Protein AF-A0A418KKK9-F1 (afdb_monomer_lite)

Sequence (105 aa):
MDEGRRRLLALVAGAPMLGAALAACGTDPRPKAAPGPRASLDADVKLRWRAVRGEQTLLALHAATVAAHPGLAARLQPLTAHHEEHLAALRADGPLPYGGGDGAA

Secondary structure (DSSP, 8-state):
--HHHHHHHTTSS--------------------PPP------HHHHHHHHHHHHHHHHHHHHHHHHHH-GGGHHHHHHHHHHHHHHHHHHHHT---TT--S----

pLDDT: mean 77.25, std 20.98, range [35.41, 98.75]

Foldseek 3Di:
DPPVVVVVVVVVPDDDDDDDDPPPPPPPPPPPPPPDPPPDPDPVLVVLLVLLVVLVVVLVVLVVCCVVPVVCCVVCVVVSVVSVVVNVVSPVVDDRPPDPPPDDD

Radius of gyration: 27.25 Å; chains: 1; bounding box: 56×55×64 Å

Organism: NCBI:txid2293569

Structure (mmCIF, N/CA/C/O backbone):
data_AF-A0A418KKK9-F1
#
_entry.id   AF-A0A418KKK9-F1
#
loop_
_atom_site.group_PDB
_atom_site.id
_atom_site.type_symbol
_atom_site.label_atom_id
_atom_site.label_alt_id
_atom_site.label_comp_id
_atom_site.label_asym_id
_atom_site.label_entity_id
_atom_site.label_seq_id
_atom_site.pdbx_PDB_ins_code
_atom_site.Cartn_x
_atom_site.Cartn_y
_atom_site.Cartn_z
_atom_site.occupancy
_atom_site.B_iso_or_equiv
_atom_site.auth_seq_id
_atom_site.auth_comp_id
_atom_site.auth_asym_id
_atom_site.auth_atom_id
_atom_site.pdbx_PDB_model_num
ATOM 1 N N . MET A 1 1 ? 14.581 33.588 47.491 1.00 53.69 1 MET A N 1
ATOM 2 C CA . MET A 1 1 ? 14.558 32.430 46.574 1.00 53.69 1 MET A CA 1
ATOM 3 C C . MET A 1 1 ? 15.666 32.622 45.544 1.00 53.69 1 MET A C 1
ATOM 5 O O . MET A 1 1 ? 15.375 32.748 44.370 1.00 53.69 1 MET A O 1
ATOM 9 N N . ASP A 1 2 ? 16.935 32.651 45.976 1.00 56.09 2 ASP A N 1
ATOM 10 C CA . ASP A 1 2 ? 18.067 32.968 45.074 1.00 56.09 2 ASP A CA 1
ATOM 11 C C . ASP A 1 2 ? 19.349 32.170 45.372 1.00 56.09 2 ASP A C 1
ATOM 13 O O . ASP A 1 2 ? 20.189 31.990 44.494 1.00 56.09 2 ASP A O 1
ATOM 17 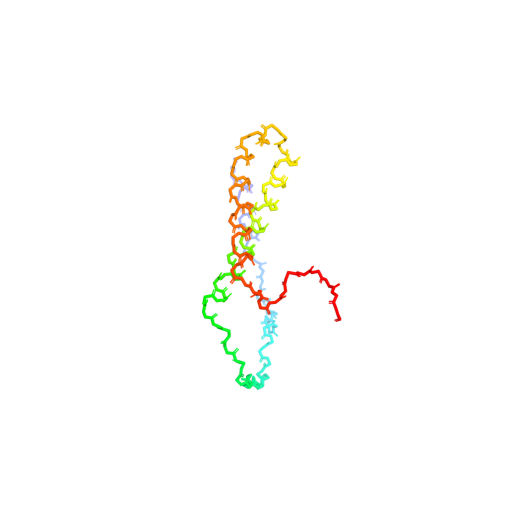N N . GLU A 1 3 ? 19.467 31.581 46.565 1.00 49.06 3 GLU A N 1
ATOM 18 C CA . GLU A 1 3 ? 20.650 30.802 46.953 1.00 49.06 3 GLU A CA 1
ATOM 19 C C . GLU A 1 3 ? 20.662 29.387 46.340 1.00 49.06 3 GLU A C 1
ATOM 21 O O . GLU A 1 3 ? 21.699 28.873 45.915 1.00 49.06 3 GLU A O 1
ATOM 26 N N . GLY A 1 4 ? 19.483 28.764 46.207 1.00 52.66 4 GLY A N 1
ATOM 27 C CA . GLY A 1 4 ? 19.344 27.427 45.612 1.00 52.66 4 GLY A CA 1
ATOM 28 C C . GLY A 1 4 ? 19.642 27.396 44.109 1.00 52.66 4 GLY A C 1
ATOM 29 O O . GLY A 1 4 ? 20.199 26.424 43.602 1.00 52.66 4 GLY A O 1
ATOM 30 N N . ARG A 1 5 ? 19.342 28.490 43.394 1.00 56.03 5 ARG A N 1
ATOM 31 C CA . ARG A 1 5 ? 19.563 28.600 41.943 1.00 56.03 5 ARG A CA 1
ATOM 32 C C . ARG A 1 5 ? 21.043 28.798 41.601 1.00 56.03 5 ARG A C 1
ATOM 34 O O . ARG A 1 5 ? 21.515 28.243 40.614 1.00 56.03 5 ARG A O 1
ATOM 41 N N . ARG A 1 6 ? 21.790 29.525 42.444 1.00 54.97 6 ARG A N 1
ATOM 42 C CA . ARG A 1 6 ? 23.245 29.716 42.296 1.00 54.97 6 ARG A CA 1
ATOM 43 C C . ARG A 1 6 ? 24.042 28.438 42.560 1.00 54.97 6 ARG A C 1
ATOM 45 O O . ARG A 1 6 ? 25.016 28.188 41.857 1.00 54.97 6 ARG A O 1
ATOM 52 N N . ARG A 1 7 ? 23.602 27.587 43.495 1.00 53.22 7 ARG A N 1
ATOM 53 C CA . ARG A 1 7 ? 24.251 26.288 43.758 1.00 53.22 7 ARG A CA 1
ATOM 54 C C . ARG A 1 7 ? 24.066 25.265 42.636 1.00 53.22 7 ARG A C 1
ATOM 56 O O . ARG A 1 7 ? 24.966 24.465 42.411 1.00 53.22 7 ARG A O 1
ATOM 63 N N . LEU A 1 8 ? 22.961 25.325 41.891 1.00 54.44 8 LEU A N 1
ATOM 64 C CA . LEU A 1 8 ? 22.736 24.441 40.739 1.00 54.44 8 LEU A CA 1
ATOM 65 C C . LEU A 1 8 ? 23.570 24.826 39.505 1.00 54.44 8 LEU A C 1
ATOM 67 O O . LEU A 1 8 ? 23.905 23.957 38.707 1.00 54.44 8 LEU A O 1
ATOM 71 N N . LEU A 1 9 ? 23.967 26.096 39.368 1.00 57.03 9 LEU A N 1
ATOM 72 C CA . LEU A 1 9 ? 24.802 26.561 38.249 1.00 57.03 9 LEU A CA 1
ATOM 73 C C . LEU A 1 9 ? 26.310 26.355 38.478 1.00 57.03 9 LEU A C 1
ATOM 75 O O . LEU A 1 9 ? 27.078 26.377 37.521 1.00 57.03 9 LEU A O 1
ATOM 79 N N . ALA A 1 10 ? 26.738 26.097 39.716 1.00 54.34 10 ALA A N 1
ATOM 80 C CA . ALA A 1 10 ? 28.140 25.827 40.046 1.00 54.34 10 ALA A CA 1
ATOM 81 C C . ALA A 1 10 ? 28.569 24.360 39.812 1.00 54.34 10 ALA A C 1
ATOM 83 O O . ALA A 1 10 ? 29.755 24.060 39.877 1.00 54.34 10 ALA A O 1
ATOM 84 N N . LEU A 1 11 ? 27.634 23.452 39.502 1.00 54.53 11 LEU A N 1
ATOM 85 C CA . LEU A 1 11 ? 27.920 22.034 39.223 1.00 54.53 11 LEU A CA 1
ATOM 86 C C . LEU A 1 11 ? 28.191 21.725 37.737 1.00 54.53 11 LEU A C 1
ATOM 88 O O . LEU A 1 11 ? 28.503 20.587 37.403 1.00 54.53 11 LEU A O 1
ATOM 92 N N . VAL A 1 12 ? 28.113 22.718 36.843 1.00 56.72 12 VAL A N 1
ATOM 93 C CA . VAL A 1 12 ? 28.403 22.549 35.400 1.00 56.72 12 VAL A CA 1
ATOM 94 C C . VAL A 1 12 ? 29.859 22.904 35.046 1.00 56.72 12 VAL A C 1
ATOM 96 O O . VAL A 1 12 ? 30.329 22.607 33.951 1.00 56.72 12 VAL A O 1
ATOM 99 N N . ALA A 1 13 ? 30.625 23.472 35.980 1.00 56.56 13 ALA A N 1
ATOM 100 C CA . ALA A 1 13 ? 32.010 23.892 35.762 1.00 56.56 13 ALA A CA 1
ATOM 101 C C . ALA A 1 13 ? 33.009 22.956 36.465 1.00 56.56 13 ALA A C 1
ATOM 103 O O . ALA A 1 13 ? 33.690 23.359 37.403 1.00 56.56 13 ALA A O 1
ATOM 104 N N . GLY A 1 14 ? 33.088 21.690 36.046 1.00 55.91 14 GLY A N 1
ATOM 105 C CA . GLY A 1 14 ? 34.054 20.771 36.654 1.00 55.91 14 GLY A CA 1
ATOM 106 C C . GLY A 1 14 ? 33.952 19.311 36.234 1.00 55.91 14 GLY A C 1
ATOM 107 O O . GLY A 1 14 ? 33.810 18.449 37.092 1.00 55.91 14 GLY A O 1
ATOM 108 N N . ALA A 1 15 ? 34.061 19.014 34.939 1.00 49.22 15 ALA A N 1
ATOM 109 C CA . ALA A 1 15 ? 34.440 17.676 34.488 1.00 49.22 15 ALA A CA 1
ATOM 110 C C . ALA A 1 15 ? 35.532 17.810 33.408 1.00 49.22 15 ALA A C 1
ATOM 112 O O . ALA A 1 15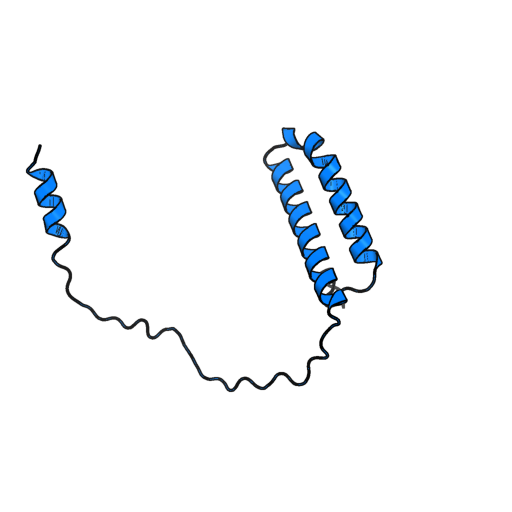 ? 35.264 18.360 32.338 1.00 49.22 15 ALA A O 1
ATOM 113 N N . PRO A 1 16 ? 36.778 17.399 33.702 1.00 49.53 16 PRO A N 1
ATOM 114 C CA . PRO A 1 16 ? 37.907 17.537 32.796 1.00 49.53 16 PRO A CA 1
ATOM 115 C C . PRO A 1 16 ? 37.803 16.576 31.607 1.00 49.53 16 PRO A C 1
ATOM 117 O O . PRO A 1 16 ? 37.275 15.471 31.703 1.00 49.53 16 PRO A O 1
ATOM 120 N N . MET A 1 17 ? 38.372 17.026 30.491 1.00 55.78 17 MET A N 1
ATOM 121 C CA . MET A 1 17 ? 38.769 16.256 29.313 1.00 55.78 17 MET A CA 1
ATOM 122 C C . MET A 1 17 ? 39.307 14.848 29.645 1.00 55.78 17 MET A C 1
ATOM 124 O O . MET A 1 17 ? 40.473 14.691 29.994 1.00 55.78 17 MET A O 1
ATOM 128 N N . LEU A 1 18 ? 38.480 13.825 29.432 1.00 52.97 18 LEU A N 1
ATOM 129 C CA . LEU A 1 18 ? 38.887 12.503 28.945 1.00 52.97 18 LEU A CA 1
ATOM 130 C C . LEU A 1 18 ? 37.965 12.221 27.743 1.00 52.97 18 LEU A C 1
ATOM 132 O O . LEU A 1 18 ? 36.767 12.043 27.907 1.00 52.97 18 LEU A O 1
ATOM 136 N N . GLY A 1 19 ? 38.408 12.288 26.490 1.00 56.22 19 GLY A N 1
ATOM 137 C CA . GLY A 1 19 ? 39.609 11.616 26.009 1.00 56.22 19 GLY A CA 1
ATOM 138 C C . GLY A 1 19 ? 39.357 10.121 25.786 1.00 56.22 19 GLY A C 1
ATOM 139 O O . GLY A 1 19 ? 40.225 9.317 26.090 1.00 56.22 19 GLY A O 1
ATOM 140 N N . ALA A 1 20 ? 38.180 9.739 25.280 1.00 55.78 20 ALA A N 1
ATOM 141 C CA . ALA A 1 20 ? 37.956 8.430 24.673 1.00 55.78 20 ALA A CA 1
ATOM 142 C C . ALA A 1 20 ? 37.525 8.655 23.223 1.00 55.78 20 ALA A C 1
ATOM 144 O O . ALA A 1 20 ? 36.413 9.093 22.931 1.00 55.78 20 ALA A O 1
ATOM 145 N N . ALA A 1 21 ? 38.480 8.439 22.326 1.00 58.44 21 ALA A N 1
ATOM 146 C CA . ALA A 1 21 ? 38.318 8.546 20.894 1.00 58.44 21 ALA A CA 1
ATOM 147 C C . ALA A 1 21 ? 37.103 7.735 20.418 1.00 58.44 21 ALA A C 1
ATOM 149 O O . ALA A 1 21 ? 37.066 6.514 20.560 1.00 58.44 21 ALA A O 1
ATOM 150 N N . LEU A 1 22 ? 36.154 8.404 19.762 1.00 52.97 22 LEU A N 1
ATOM 151 C CA . LEU A 1 22 ? 35.200 7.773 18.849 1.00 52.97 22 LEU A CA 1
ATOM 152 C C . LEU A 1 22 ? 35.954 7.304 17.587 1.00 52.97 22 LEU A C 1
ATOM 154 O O . LEU A 1 22 ? 35.663 7.720 16.472 1.00 52.97 22 LEU A O 1
ATOM 158 N N . ALA A 1 23 ? 36.952 6.436 17.755 1.00 57.62 23 ALA A N 1
ATOM 159 C CA . ALA A 1 23 ? 37.636 5.724 16.679 1.00 57.62 23 ALA A CA 1
ATOM 160 C C . ALA A 1 23 ? 36.889 4.419 16.350 1.00 57.62 23 ALA A C 1
ATOM 162 O O . ALA A 1 23 ? 37.483 3.356 16.203 1.00 57.62 23 ALA A O 1
ATOM 163 N N . ALA A 1 24 ? 35.562 4.508 16.262 1.00 56.59 24 ALA A N 1
ATOM 164 C CA . ALA A 1 24 ? 34.682 3.408 15.882 1.00 56.59 24 ALA A CA 1
ATOM 165 C C . ALA A 1 24 ? 33.702 3.835 14.776 1.00 56.59 24 ALA A C 1
ATOM 167 O O . ALA A 1 24 ? 32.563 3.392 14.733 1.00 56.59 24 ALA A O 1
ATOM 168 N N . CYS A 1 25 ? 34.154 4.678 13.846 1.00 52.31 25 CYS A N 1
ATOM 169 C CA . CYS A 1 25 ? 33.673 4.607 12.468 1.00 52.31 25 CYS A CA 1
ATOM 170 C C . CYS A 1 25 ? 34.739 3.840 11.694 1.00 52.31 25 CYS A C 1
ATOM 172 O O . CYS A 1 25 ? 35.651 4.430 11.116 1.00 52.31 25 CYS A O 1
ATOM 174 N N . GLY A 1 26 ? 34.667 2.509 11.770 1.00 54.91 26 GLY A N 1
ATOM 175 C CA . GLY A 1 26 ? 35.492 1.614 10.971 1.00 54.91 26 GLY A CA 1
ATOM 176 C C . GLY A 1 26 ? 35.301 1.938 9.496 1.00 54.91 26 GLY A C 1
ATOM 177 O O . GLY A 1 26 ? 34.359 1.472 8.864 1.00 54.91 26 GLY A O 1
ATOM 178 N N . THR A 1 27 ? 36.194 2.759 8.956 1.00 55.59 27 THR A N 1
ATOM 179 C CA . THR A 1 27 ? 36.381 2.886 7.517 1.00 55.59 27 THR A CA 1
ATOM 180 C C . THR A 1 27 ? 37.522 1.950 7.184 1.00 55.59 27 THR A C 1
ATOM 182 O O . THR A 1 27 ? 38.656 2.371 6.992 1.00 55.59 27 THR A O 1
ATOM 185 N N . ASP A 1 28 ? 37.224 0.655 7.218 1.00 58.09 28 ASP A N 1
ATOM 186 C CA . ASP A 1 28 ? 38.044 -0.327 6.529 1.00 58.09 28 ASP A CA 1
ATOM 187 C C . ASP A 1 28 ? 37.893 -0.012 5.031 1.00 58.09 28 ASP A C 1
ATOM 189 O O . ASP A 1 28 ? 36.771 -0.099 4.510 1.00 58.09 28 ASP A O 1
ATOM 193 N N . PRO A 1 29 ? 38.943 0.439 4.316 1.00 55.91 29 PRO A N 1
ATOM 194 C CA . PRO A 1 29 ? 38.871 0.639 2.882 1.00 55.91 29 PRO A CA 1
ATOM 195 C C . PRO A 1 29 ? 38.953 -0.737 2.225 1.00 55.91 29 PRO A C 1
ATO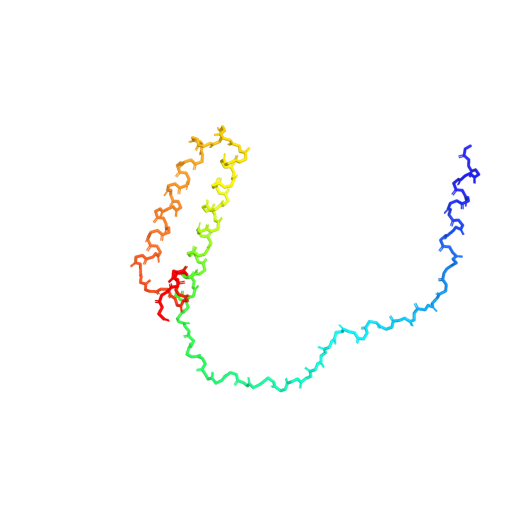M 197 O O . PRO A 1 29 ? 39.912 -1.065 1.527 1.00 55.91 29 PRO A O 1
ATOM 200 N N . ARG A 1 30 ? 37.926 -1.566 2.433 1.00 60.94 30 ARG A N 1
ATOM 201 C CA . ARG A 1 30 ? 37.751 -2.761 1.624 1.00 60.94 30 ARG A CA 1
ATOM 202 C C . ARG A 1 30 ? 37.667 -2.274 0.180 1.00 60.94 30 ARG A C 1
ATOM 204 O O . ARG A 1 30 ? 36.791 -1.450 -0.107 1.00 60.94 30 ARG A O 1
ATOM 211 N N . PRO A 1 31 ? 38.537 -2.738 -0.735 1.00 56.03 31 PRO A N 1
ATOM 212 C CA . PRO A 1 31 ? 38.400 -2.395 -2.135 1.00 56.03 31 PRO A CA 1
ATOM 213 C C . PRO A 1 31 ? 36.997 -2.820 -2.551 1.00 56.03 31 PRO A C 1
ATOM 215 O O . PRO A 1 31 ? 36.642 -4.001 -2.511 1.00 56.03 31 PRO A O 1
ATOM 218 N N . LYS A 1 32 ? 36.162 -1.826 -2.863 1.00 59.22 32 LYS A N 1
ATOM 219 C CA . LYS A 1 32 ? 34.838 -2.048 -3.420 1.00 59.22 32 LYS A CA 1
ATOM 220 C C . LYS A 1 32 ? 35.097 -2.693 -4.767 1.00 59.22 32 LYS A C 1
ATOM 222 O O . LYS A 1 32 ? 35.376 -1.989 -5.734 1.00 59.22 32 LYS A O 1
ATOM 227 N N . ALA A 1 33 ? 35.062 -4.025 -4.809 1.00 61.28 33 ALA A N 1
ATOM 228 C CA . ALA A 1 33 ? 34.960 -4.751 -6.057 1.00 61.28 33 ALA A CA 1
ATOM 229 C C . ALA A 1 33 ? 33.845 -4.053 -6.832 1.00 61.28 33 ALA A C 1
ATOM 231 O O . ALA A 1 33 ? 32.711 -3.970 -6.339 1.00 61.28 33 ALA A O 1
ATOM 232 N N . ALA A 1 34 ? 34.204 -3.428 -7.957 1.00 57.28 34 ALA A N 1
ATOM 233 C CA . ALA A 1 34 ? 33.226 -2.812 -8.829 1.00 57.28 34 ALA A CA 1
ATOM 234 C C . ALA A 1 34 ? 32.197 -3.911 -9.091 1.00 57.28 34 ALA A C 1
ATOM 236 O O . ALA A 1 34 ? 32.596 -4.989 -9.542 1.00 57.28 34 ALA A O 1
ATOM 237 N N . PRO A 1 35 ? 30.918 -3.722 -8.717 1.00 57.72 35 PRO A N 1
ATOM 238 C CA . PRO A 1 35 ? 29.917 -4.698 -9.078 1.00 57.72 35 PRO A CA 1
ATOM 239 C C . PRO A 1 35 ? 30.050 -4.875 -10.586 1.00 57.72 35 PRO A C 1
ATOM 241 O O . PRO A 1 35 ? 29.911 -3.891 -11.316 1.00 57.72 35 PRO A O 1
ATOM 244 N N . GLY A 1 36 ? 30.385 -6.091 -11.037 1.00 56.75 36 GLY A N 1
ATOM 245 C CA . GLY A 1 36 ? 30.306 -6.429 -12.456 1.00 56.75 36 GLY A CA 1
ATOM 246 C C . GLY A 1 36 ? 28.948 -5.960 -12.977 1.00 56.75 36 GLY A C 1
ATOM 247 O O . GLY A 1 36 ? 28.019 -5.877 -12.165 1.00 56.75 36 GLY A O 1
ATOM 248 N N . PRO A 1 37 ? 28.831 -5.568 -14.257 1.00 51.84 37 PRO A N 1
ATOM 249 C CA . PRO A 1 37 ? 27.691 -4.813 -14.758 1.00 51.84 37 PRO A CA 1
ATOM 250 C C . PRO A 1 37 ? 26.389 -5.501 -14.352 1.00 51.84 37 PRO A C 1
ATOM 252 O O . PRO A 1 37 ? 25.968 -6.491 -14.942 1.00 51.84 37 PRO A O 1
ATOM 255 N N . ARG A 1 38 ? 25.765 -4.995 -13.281 1.00 59.56 38 ARG A N 1
ATOM 256 C CA . ARG A 1 38 ? 24.417 -5.395 -12.914 1.00 59.56 38 ARG A CA 1
ATOM 257 C C . ARG A 1 38 ? 23.598 -4.838 -14.051 1.00 59.56 38 ARG A C 1
ATOM 259 O O . ARG A 1 38 ? 23.559 -3.614 -14.182 1.00 59.56 38 ARG A O 1
ATOM 266 N N . ALA A 1 39 ? 23.028 -5.708 -14.883 1.00 61.88 39 ALA A N 1
ATOM 267 C CA . ALA A 1 39 ? 22.077 -5.289 -15.898 1.00 61.88 39 ALA A CA 1
ATOM 268 C C . ALA A 1 39 ? 21.097 -4.344 -15.202 1.00 61.88 39 ALA A C 1
ATOM 270 O O . ALA A 1 39 ? 20.420 -4.725 -14.240 1.00 61.88 39 ALA A O 1
ATOM 271 N N . SER A 1 40 ? 21.166 -3.061 -15.553 1.00 74.25 40 SER A N 1
ATOM 272 C CA . SER A 1 40 ? 20.405 -2.065 -14.828 1.00 74.25 40 SER A CA 1
ATOM 273 C C . SER A 1 40 ? 18.955 -2.327 -15.174 1.00 74.25 40 SER A C 1
ATOM 275 O O . SER A 1 40 ? 18.592 -2.201 -16.340 1.00 74.25 40 SER A O 1
ATOM 277 N N . LEU A 1 41 ? 18.144 -2.702 -14.181 1.00 78.44 41 LEU A N 1
ATOM 278 C CA . LEU A 1 41 ? 16.702 -2.796 -14.388 1.00 78.44 41 LEU A CA 1
ATOM 279 C C . LEU A 1 41 ? 16.210 -1.503 -15.037 1.00 78.44 41 LEU A C 1
ATOM 281 O O . LEU A 1 41 ? 16.686 -0.412 -14.681 1.00 78.44 41 LEU A O 1
ATOM 285 N N . ASP A 1 42 ? 15.274 -1.659 -15.962 1.00 88.25 42 ASP A N 1
ATOM 286 C CA . ASP A 1 42 ? 14.611 -0.544 -16.610 1.00 88.25 42 ASP A CA 1
ATOM 287 C C . ASP A 1 42 ? 14.049 0.445 -15.566 1.00 88.25 42 ASP A C 1
ATOM 289 O O . ASP A 1 42 ? 13.681 0.064 -14.444 1.00 88.25 42 ASP A O 1
ATOM 293 N N . ALA A 1 43 ? 14.088 1.739 -15.889 1.00 90.38 43 ALA A N 1
ATOM 294 C CA . ALA A 1 43 ? 13.720 2.792 -14.948 1.00 90.38 43 ALA A CA 1
ATOM 295 C C . ALA A 1 43 ? 12.246 2.691 -14.532 1.00 90.38 43 ALA A C 1
ATOM 297 O O . ALA A 1 43 ? 11.946 2.847 -13.342 1.00 90.38 43 ALA A O 1
ATOM 298 N N . ASP A 1 44 ? 11.364 2.332 -15.463 1.00 91.31 44 ASP A N 1
ATOM 299 C CA . ASP A 1 44 ? 9.932 2.205 -15.207 1.00 91.31 44 ASP A CA 1
ATOM 300 C C . ASP A 1 44 ? 9.655 0.985 -14.328 1.00 91.31 44 ASP A C 1
ATOM 302 O O . ASP A 1 44 ? 8.883 1.057 -13.372 1.00 91.31 44 ASP A O 1
ATOM 306 N N . VAL A 1 45 ? 10.393 -0.111 -14.535 1.00 91.50 45 VAL A N 1
ATOM 307 C CA . VAL A 1 45 ? 10.330 -1.297 -13.664 1.00 91.50 45 VAL A CA 1
ATOM 308 C C . VAL A 1 45 ? 10.734 -0.959 -12.224 1.00 91.50 45 VAL A C 1
ATOM 310 O O . VAL A 1 45 ? 10.092 -1.409 -11.268 1.00 91.50 45 VAL A O 1
ATOM 313 N N . LYS A 1 46 ? 11.777 -0.139 -12.034 1.00 90.94 46 LYS A N 1
ATOM 314 C CA . LYS A 1 46 ? 12.188 0.324 -10.696 1.00 90.94 46 LYS A CA 1
ATOM 315 C C . LYS A 1 46 ? 11.133 1.228 -10.064 1.00 90.94 46 LYS A C 1
ATOM 317 O O . LYS A 1 46 ? 10.878 1.100 -8.865 1.00 90.94 46 LYS A O 1
ATOM 322 N N . LEU A 1 47 ? 10.554 2.145 -10.839 1.00 93.94 47 LEU A N 1
ATOM 323 C CA . LEU A 1 47 ? 9.513 3.054 -10.367 1.00 93.94 47 LEU A CA 1
ATOM 324 C C . LEU A 1 47 ? 8.270 2.273 -9.938 1.00 93.94 47 LEU A C 1
ATOM 326 O O . LEU A 1 47 ? 7.818 2.433 -8.805 1.00 93.94 47 LEU A O 1
ATOM 330 N N . ARG A 1 48 ? 7.792 1.357 -10.784 1.00 95.00 48 ARG A N 1
ATOM 331 C CA . ARG A 1 48 ? 6.654 0.484 -10.489 1.00 95.00 48 ARG A CA 1
ATOM 332 C C . ARG A 1 48 ? 6.877 -0.343 -9.231 1.00 95.00 48 ARG A C 1
ATOM 334 O O . ARG A 1 48 ? 6.001 -0.406 -8.377 1.00 95.00 48 ARG A O 1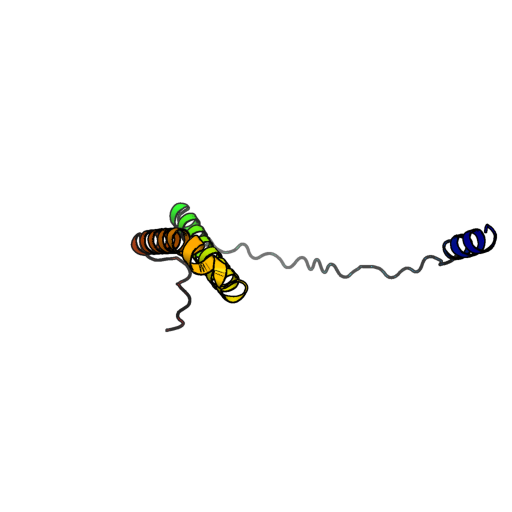
ATOM 341 N N . TRP A 1 49 ? 8.064 -0.929 -9.060 1.00 94.56 49 TRP A N 1
ATOM 342 C CA . TRP A 1 49 ? 8.386 -1.667 -7.836 1.00 94.56 49 TRP A CA 1
ATOM 343 C C . TRP A 1 49 ? 8.293 -0.789 -6.580 1.00 94.56 49 TRP A C 1
ATOM 345 O O . TRP A 1 49 ? 7.741 -1.216 -5.565 1.00 94.56 49 TRP A O 1
ATOM 355 N N . ARG A 1 50 ? 8.794 0.451 -6.638 1.00 94.94 50 ARG A N 1
ATOM 356 C CA . ARG A 1 50 ? 8.661 1.399 -5.520 1.00 94.94 50 ARG A CA 1
ATOM 357 C C . ARG A 1 50 ? 7.203 1.770 -5.268 1.00 94.94 50 ARG A C 1
ATOM 359 O O . ARG A 1 50 ? 6.811 1.820 -4.106 1.00 94.94 50 ARG A O 1
ATOM 366 N N . ALA A 1 51 ? 6.420 1.984 -6.324 1.00 96.81 51 ALA A N 1
ATOM 367 C CA . ALA A 1 51 ? 4.998 2.294 -6.223 1.00 96.81 51 ALA A CA 1
ATOM 368 C C . ALA A 1 51 ? 4.229 1.157 -5.533 1.00 96.81 51 ALA A C 1
ATOM 370 O O . ALA A 1 51 ? 3.562 1.402 -4.535 1.00 96.81 51 ALA A O 1
ATOM 371 N N . VAL A 1 52 ? 4.434 -0.098 -5.956 1.00 97.31 52 VAL A N 1
ATOM 372 C CA . VAL A 1 52 ? 3.827 -1.282 -5.317 1.00 97.31 52 VAL A CA 1
ATOM 373 C C . VAL A 1 52 ? 4.143 -1.339 -3.823 1.00 97.31 52 VAL A C 1
ATOM 375 O O . VAL A 1 52 ? 3.247 -1.551 -3.008 1.00 97.31 52 VAL A O 1
ATOM 378 N N . ARG A 1 53 ? 5.406 -1.112 -3.441 1.00 96.75 53 ARG A N 1
ATOM 379 C CA . ARG A 1 53 ? 5.794 -1.088 -2.023 1.00 96.75 53 ARG A CA 1
ATOM 380 C C . ARG A 1 53 ? 5.150 0.062 -1.250 1.00 96.75 53 ARG A C 1
ATOM 382 O O . ARG A 1 53 ? 4.816 -0.114 -0.078 1.00 96.75 53 ARG A O 1
ATOM 389 N N . GLY A 1 54 ? 4.997 1.221 -1.885 1.00 98.00 54 GLY A N 1
ATOM 390 C CA . GLY A 1 54 ? 4.296 2.371 -1.320 1.00 98.00 54 GLY A CA 1
ATOM 391 C C . GLY A 1 54 ? 2.833 2.049 -1.026 1.00 98.00 54 GLY A C 1
ATOM 392 O O . GLY A 1 54 ? 2.406 2.193 0.117 1.00 98.00 54 GLY A O 1
ATOM 393 N N . GLU A 1 55 ? 2.106 1.521 -2.013 1.00 98.50 55 GLU A N 1
ATOM 394 C CA . GLU A 1 55 ? 0.691 1.147 -1.870 1.00 98.50 55 GLU A CA 1
ATOM 395 C C . GLU A 1 55 ? 0.492 0.090 -0.771 1.00 98.50 55 GLU A C 1
ATOM 397 O O . GLU A 1 55 ? -0.347 0.252 0.112 1.00 98.50 55 GLU A O 1
ATOM 402 N N . GLN A 1 56 ? 1.332 -0.951 -0.730 1.00 98.12 56 GLN A N 1
ATOM 403 C CA . GLN A 1 56 ? 1.290 -1.955 0.344 1.00 98.12 56 GLN A CA 1
ATOM 404 C C . GLN A 1 56 ? 1.505 -1.347 1.737 1.00 98.12 56 GLN A C 1
ATOM 406 O O . GLN A 1 56 ? 0.853 -1.749 2.700 1.00 98.12 56 GLN A O 1
ATOM 411 N N . THR A 1 57 ? 2.415 -0.376 1.851 1.00 98.38 57 THR A N 1
ATOM 412 C CA . THR A 1 57 ? 2.688 0.309 3.123 1.00 98.38 57 THR A CA 1
ATOM 413 C C . THR A 1 57 ? 1.492 1.157 3.561 1.00 98.38 57 THR A C 1
ATOM 415 O O . THR A 1 57 ? 1.143 1.152 4.741 1.00 98.38 57 THR A O 1
ATOM 418 N N . LEU A 1 58 ? 0.832 1.848 2.624 1.00 98.38 58 LEU A N 1
ATOM 419 C CA . LEU A 1 58 ? -0.372 2.637 2.903 1.00 98.38 58 LEU A CA 1
ATOM 420 C C . LEU A 1 58 ? -1.546 1.759 3.344 1.00 98.38 58 LEU A C 1
ATOM 422 O O . LEU A 1 58 ? -2.189 2.061 4.349 1.00 98.38 58 LEU A O 1
ATOM 426 N N . LEU A 1 59 ? -1.779 0.638 2.660 1.00 98.75 59 LEU A N 1
ATOM 427 C CA . LEU A 1 59 ? -2.819 -0.321 3.042 1.00 98.75 59 LEU A CA 1
ATOM 428 C C . LEU A 1 59 ? -2.582 -0.888 4.450 1.00 98.75 59 LEU A C 1
ATOM 430 O O . LEU A 1 59 ? -3.512 -0.960 5.253 1.00 98.75 59 LEU A O 1
ATOM 434 N N . ALA A 1 60 ? -1.331 -1.211 4.794 1.00 98.69 60 ALA A N 1
ATOM 435 C CA . ALA A 1 60 ? -0.976 -1.642 6.145 1.00 98.69 60 ALA A CA 1
ATOM 436 C C . ALA A 1 60 ? -1.246 -0.549 7.197 1.00 98.69 60 ALA A C 1
ATOM 438 O O . ALA A 1 60 ? -1.739 -0.846 8.286 1.00 98.69 60 ALA A O 1
ATOM 439 N N . LEU A 1 61 ? -0.978 0.720 6.871 1.00 98.75 61 LEU A N 1
ATOM 440 C CA . LEU A 1 61 ? -1.272 1.850 7.753 1.00 98.75 61 LEU A CA 1
ATOM 441 C C . LEU A 1 61 ? -2.780 2.059 7.938 1.00 98.75 61 LEU A C 1
ATOM 443 O O . LEU A 1 61 ? -3.220 2.323 9.057 1.00 98.75 61 LEU A O 1
ATOM 447 N N . HIS A 1 62 ? -3.585 1.917 6.884 1.00 98.69 62 HIS A N 1
ATOM 448 C CA . HIS A 1 62 ? -5.043 1.980 6.997 1.00 98.69 62 HIS A CA 1
ATOM 449 C C . HIS A 1 62 ? -5.576 0.863 7.888 1.00 98.69 62 HIS A C 1
ATOM 451 O O . HIS A 1 62 ? -6.354 1.135 8.803 1.00 98.69 62 HIS A O 1
ATOM 457 N N . ALA A 1 63 ? -5.104 -0.369 7.686 1.00 98.62 63 ALA A N 1
ATOM 458 C CA . ALA A 1 63 ? -5.472 -1.502 8.524 1.00 98.62 63 ALA A CA 1
ATOM 459 C C . ALA A 1 63 ? -5.112 -1.258 10.001 1.00 98.62 63 ALA A C 1
ATOM 461 O O . ALA A 1 63 ? -5.959 -1.423 10.880 1.00 98.62 63 ALA A O 1
ATOM 462 N N . ALA A 1 64 ? -3.893 -0.783 10.278 1.00 98.75 64 ALA A N 1
ATOM 463 C CA . ALA A 1 64 ? -3.464 -0.426 11.631 1.00 98.75 64 ALA A CA 1
ATOM 464 C C . ALA A 1 64 ? -4.313 0.707 12.234 1.00 98.75 64 ALA A C 1
ATOM 466 O O . ALA A 1 64 ? -4.684 0.657 13.406 1.00 98.75 64 ALA A O 1
ATOM 467 N N . THR A 1 65 ? -4.667 1.707 11.424 1.00 98.75 65 THR A N 1
ATOM 468 C CA . THR A 1 65 ? -5.514 2.832 11.842 1.00 98.75 65 THR A CA 1
ATOM 469 C C . THR A 1 65 ? -6.912 2.359 12.229 1.00 98.75 65 THR A C 1
ATOM 471 O O . THR A 1 65 ? -7.421 2.762 13.270 1.00 98.75 65 THR A O 1
ATOM 474 N N . VAL A 1 66 ? -7.523 1.476 11.436 1.00 98.75 66 VAL A N 1
ATOM 475 C CA . VAL A 1 66 ? -8.842 0.900 11.739 1.00 98.75 66 VAL A CA 1
ATOM 476 C C . VAL A 1 66 ? -8.786 0.015 12.984 1.00 98.75 66 VAL A C 1
ATOM 478 O O . VAL A 1 66 ? -9.697 0.075 13.806 1.00 98.75 66 VAL A O 1
ATOM 481 N N . ALA A 1 67 ? -7.708 -0.750 13.167 1.00 98.56 67 ALA A N 1
ATOM 482 C CA . ALA A 1 67 ? -7.512 -1.556 14.369 1.00 98.56 67 ALA A CA 1
ATOM 483 C C . ALA A 1 67 ? -7.415 -0.692 15.643 1.00 98.56 67 ALA A C 1
ATOM 485 O O . ALA A 1 67 ? -8.014 -1.033 16.660 1.00 98.56 67 ALA A O 1
ATOM 486 N N . ALA A 1 68 ? -6.706 0.442 15.586 1.00 98.69 68 ALA A N 1
ATOM 487 C CA . ALA A 1 68 ? -6.595 1.382 16.704 1.00 98.69 68 ALA A CA 1
ATOM 488 C C . ALA A 1 68 ? -7.858 2.244 16.901 1.00 98.69 68 ALA A C 1
ATOM 490 O O . ALA A 1 68 ? -8.176 2.646 18.022 1.00 98.69 68 ALA A O 1
ATOM 491 N N . HIS A 1 69 ? -8.586 2.531 15.818 1.00 98.50 69 HIS A N 1
ATOM 492 C CA . HIS A 1 69 ? -9.736 3.433 15.797 1.00 98.50 69 HIS A CA 1
ATOM 493 C C . HIS A 1 69 ? -10.884 2.863 14.942 1.00 98.50 69 HIS A C 1
ATOM 495 O O . HIS A 1 69 ? -11.125 3.343 13.827 1.00 98.50 69 HIS A O 1
ATOM 501 N N . PRO A 1 70 ? -11.666 1.897 15.463 1.00 98.50 70 PRO A N 1
ATOM 502 C CA . PRO A 1 70 ? -12.704 1.218 14.680 1.00 98.50 70 PRO A CA 1
ATOM 503 C C . PRO A 1 70 ? -13.762 2.157 14.082 1.00 98.50 70 PRO A C 1
ATOM 505 O O . PRO A 1 70 ? -14.279 1.906 12.995 1.00 98.50 70 PRO A O 1
ATOM 508 N N . GLY A 1 71 ? -14.042 3.287 14.743 1.00 98.38 71 GLY A N 1
ATOM 509 C CA . GLY A 1 71 ? -14.983 4.304 14.256 1.00 98.38 71 GLY A CA 1
ATOM 510 C C . GLY A 1 71 ? -14.577 4.984 12.940 1.00 98.38 71 GLY A C 1
ATOM 511 O O . GLY A 1 71 ? -15.416 5.619 12.305 1.00 98.38 71 GLY A O 1
ATOM 512 N N . LEU A 1 72 ? -13.321 4.846 12.499 1.00 98.50 72 LEU A N 1
ATOM 513 C CA . LEU A 1 72 ? -12.845 5.383 11.220 1.00 98.50 72 LEU A CA 1
ATOM 514 C C . LEU A 1 72 ? -13.040 4.423 10.039 1.00 98.50 72 LEU A C 1
ATOM 516 O O . LEU A 1 72 ? -12.845 4.847 8.900 1.00 98.50 72 LEU A O 1
ATOM 520 N N . ALA A 1 73 ? -13.453 3.171 10.269 1.00 98.44 73 ALA A N 1
ATOM 521 C CA . 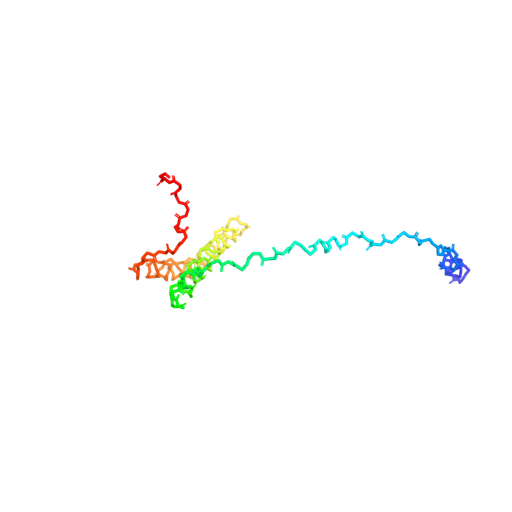ALA A 1 73 ? -13.535 2.143 9.228 1.00 98.44 73 ALA A CA 1
ATOM 522 C C . ALA A 1 73 ? -14.365 2.586 8.013 1.00 98.44 73 ALA A C 1
ATOM 524 O O . ALA A 1 73 ? -13.868 2.586 6.889 1.00 98.44 73 ALA A O 1
ATOM 525 N N . ALA A 1 74 ? -15.596 3.055 8.238 1.00 98.44 74 ALA A N 1
ATOM 526 C CA . ALA A 1 74 ? -16.482 3.493 7.158 1.00 98.44 74 ALA A CA 1
ATOM 527 C C . ALA A 1 74 ? -15.928 4.703 6.385 1.00 98.44 74 ALA A C 1
ATOM 529 O O . ALA A 1 74 ? -16.175 4.846 5.192 1.00 98.44 74 ALA A O 1
ATOM 530 N N . ARG A 1 75 ? -15.154 5.567 7.053 1.00 98.25 75 ARG A N 1
ATOM 531 C CA . ARG A 1 75 ? -14.557 6.756 6.433 1.00 98.25 75 ARG A CA 1
ATOM 532 C C . ARG A 1 75 ? -13.315 6.416 5.608 1.00 98.25 75 ARG A C 1
ATOM 534 O O . ARG A 1 75 ? -13.078 7.061 4.593 1.00 98.25 75 ARG A O 1
ATOM 541 N N . LEU A 1 76 ? -12.525 5.434 6.043 1.00 98.38 76 LEU A N 1
ATOM 542 C CA . LEU A 1 76 ? -11.308 5.002 5.350 1.00 98.38 76 LEU A CA 1
ATOM 543 C C . LEU A 1 76 ? -11.566 3.975 4.246 1.00 98.38 76 LEU A C 1
ATOM 545 O O . LEU A 1 76 ? -10.713 3.818 3.372 1.00 98.38 76 LEU A O 1
ATOM 549 N N . GLN A 1 77 ? -12.711 3.287 4.258 1.00 98.44 77 GLN A N 1
ATOM 550 C CA . GLN A 1 77 ? -13.008 2.231 3.291 1.00 98.44 77 GLN A CA 1
ATOM 551 C C . GLN A 1 77 ? -12.911 2.703 1.827 1.00 98.44 77 GLN A C 1
ATOM 553 O O . GLN A 1 77 ? -12.213 2.026 1.074 1.00 98.44 77 GLN A O 1
ATOM 558 N N . PRO A 1 78 ? -13.479 3.856 1.410 1.00 98.56 78 PRO A N 1
ATOM 559 C CA . PRO A 1 78 ? -13.393 4.274 0.009 1.00 98.56 78 PRO A CA 1
ATOM 560 C C . PRO A 1 78 ? -11.954 4.547 -0.442 1.00 98.56 78 PRO A C 1
ATOM 562 O O . PRO A 1 78 ? -11.566 4.193 -1.551 1.00 98.56 78 PRO A O 1
ATOM 565 N N . LEU A 1 79 ? -11.136 5.135 0.437 1.00 98.19 79 LEU A N 1
ATOM 566 C CA . LEU A 1 79 ? -9.727 5.391 0.145 1.00 98.19 79 LEU A CA 1
ATOM 567 C C . LEU A 1 79 ? -8.927 4.082 0.088 1.00 98.19 79 LEU A C 1
ATOM 569 O O . LEU A 1 79 ? -8.070 3.915 -0.771 1.00 98.19 79 LEU A O 1
ATOM 573 N N . THR A 1 80 ? -9.227 3.141 0.982 1.00 98.69 80 THR A N 1
ATOM 574 C CA . THR A 1 80 ? -8.600 1.812 0.996 1.00 98.69 80 THR A CA 1
ATOM 575 C C . THR A 1 80 ? -8.887 1.055 -0.298 1.00 98.69 80 THR A C 1
ATOM 577 O O . THR A 1 80 ? -7.944 0.586 -0.925 1.00 98.69 80 THR A O 1
ATOM 580 N N . ALA A 1 81 ? -10.145 1.037 -0.751 1.00 98.75 81 ALA A N 1
ATOM 581 C CA . ALA A 1 81 ? -10.529 0.413 -2.017 1.00 98.75 81 ALA A CA 1
ATOM 582 C C . ALA A 1 81 ? -9.774 1.018 -3.215 1.00 98.75 81 ALA A C 1
ATOM 584 O O . ALA A 1 81 ? -9.241 0.291 -4.046 1.00 98.75 81 ALA A O 1
ATOM 585 N N . HIS A 1 82 ? -9.630 2.345 -3.261 1.00 98.62 82 HIS A N 1
ATOM 586 C CA . HIS A 1 82 ? -8.870 3.015 -4.320 1.00 98.62 82 HIS A CA 1
ATOM 587 C C . HIS A 1 82 ? -7.383 2.601 -4.348 1.00 98.62 82 HIS A C 1
ATOM 589 O O . HIS A 1 82 ? -6.807 2.381 -5.413 1.00 98.62 82 HIS A O 1
ATOM 595 N N . HIS A 1 83 ? -6.744 2.447 -3.183 1.00 98.75 83 HIS A N 1
ATOM 596 C CA . HIS A 1 83 ? -5.362 1.954 -3.103 1.00 98.75 83 HIS A CA 1
ATOM 597 C C . HIS A 1 83 ? -5.236 0.470 -3.479 1.00 98.75 83 HIS A C 1
ATOM 599 O O . HIS A 1 83 ? -4.230 0.061 -4.062 1.00 98.75 83 HIS A O 1
ATOM 605 N N . GLU A 1 84 ? -6.251 -0.346 -3.188 1.00 98.75 84 GLU A N 1
ATOM 606 C CA . GLU A 1 84 ? -6.312 -1.740 -3.641 1.00 98.75 84 GLU A CA 1
ATOM 607 C C . GLU A 1 84 ? -6.413 -1.827 -5.170 1.00 98.75 84 GLU A C 1
ATOM 609 O O . GLU A 1 84 ? -5.680 -2.607 -5.783 1.00 98.75 84 GLU A O 1
ATOM 614 N N . GLU A 1 85 ? -7.242 -0.986 -5.794 1.00 98.56 85 GLU A N 1
ATOM 615 C CA . GLU A 1 85 ? -7.352 -0.866 -7.254 1.00 98.56 85 GLU A CA 1
ATOM 616 C C . GLU A 1 85 ? -6.022 -0.435 -7.891 1.00 98.56 85 GLU A C 1
ATOM 618 O O . GLU A 1 85 ? -5.552 -1.065 -8.842 1.00 98.56 85 GLU A O 1
ATOM 623 N N . HIS A 1 86 ? -5.356 0.580 -7.328 1.00 98.12 86 HIS A N 1
ATOM 624 C CA . HIS A 1 86 ? -4.021 1.004 -7.761 1.00 98.12 86 HIS A CA 1
ATOM 625 C C . HIS A 1 86 ? -2.987 -0.119 -7.657 1.00 98.12 86 HIS A C 1
ATOM 627 O O . HIS A 1 86 ? -2.224 -0.367 -8.593 1.00 98.12 86 HIS A O 1
ATOM 633 N N . LEU A 1 87 ? -2.954 -0.820 -6.524 1.00 98.12 87 LEU A N 1
ATOM 634 C CA . LEU A 1 87 ? -2.032 -1.927 -6.311 1.00 98.12 87 LEU A CA 1
ATOM 635 C C . LEU A 1 87 ? -2.288 -3.069 -7.302 1.00 98.12 87 LEU A C 1
ATOM 637 O O . LEU A 1 87 ? -1.333 -3.682 -7.786 1.00 98.12 87 LEU A O 1
ATOM 641 N N . ALA A 1 88 ? -3.554 -3.353 -7.615 1.00 97.75 88 ALA A N 1
ATOM 642 C CA . ALA A 1 88 ? -3.927 -4.342 -8.617 1.00 97.75 88 ALA A CA 1
ATOM 643 C C . ALA A 1 88 ? -3.442 -3.935 -10.017 1.00 97.75 88 ALA A C 1
ATOM 645 O O . ALA A 1 88 ? -2.797 -4.746 -10.684 1.00 97.75 88 ALA A O 1
ATOM 646 N N . ALA A 1 89 ? -3.657 -2.679 -10.424 1.00 97.94 89 ALA A N 1
ATOM 647 C CA . ALA A 1 89 ? -3.180 -2.154 -11.705 1.00 97.94 89 ALA A CA 1
ATOM 648 C C . ALA A 1 89 ? -1.647 -2.248 -11.827 1.00 97.94 89 ALA A C 1
ATOM 650 O O . ALA A 1 89 ? -1.129 -2.849 -12.765 1.00 97.94 89 ALA A O 1
ATOM 651 N N . LEU A 1 90 ? -0.913 -1.784 -10.808 1.00 96.38 90 LEU A N 1
ATOM 652 C CA . LEU A 1 90 ? 0.554 -1.838 -10.786 1.00 96.38 90 LEU A CA 1
ATOM 653 C C . LEU A 1 90 ? 1.113 -3.268 -10.862 1.00 96.38 90 LEU A C 1
ATOM 655 O O . LEU A 1 90 ? 2.229 -3.471 -11.337 1.00 96.38 90 LEU A O 1
ATOM 659 N N . ARG A 1 91 ? 0.379 -4.265 -10.356 1.00 95.06 91 ARG A N 1
ATOM 660 C CA . ARG A 1 91 ? 0.772 -5.683 -10.432 1.00 95.06 91 ARG A CA 1
ATOM 661 C C . ARG A 1 91 ? 0.417 -6.319 -11.775 1.00 95.06 91 ARG A C 1
ATOM 663 O O . ARG A 1 91 ? 1.139 -7.210 -12.215 1.00 95.06 91 ARG A O 1
ATOM 670 N N . ALA A 1 92 ? -0.660 -5.873 -12.415 1.00 95.56 92 ALA A N 1
ATOM 671 C CA . ALA A 1 92 ? -1.087 -6.367 -13.721 1.00 95.56 92 ALA A CA 1
ATOM 672 C C . ALA A 1 92 ? -0.121 -5.962 -14.849 1.00 95.56 92 ALA A C 1
ATOM 674 O O . ALA A 1 92 ? 0.044 -6.712 -15.808 1.00 95.56 92 ALA A O 1
ATOM 675 N N . ASP A 1 93 ? 0.584 -4.837 -14.699 1.00 90.81 93 ASP A N 1
ATOM 676 C CA . ASP A 1 93 ? 1.505 -4.302 -15.714 1.00 90.81 93 ASP A CA 1
ATOM 677 C C . ASP A 1 93 ? 2.775 -5.150 -15.945 1.00 90.81 93 ASP A C 1
ATOM 679 O O . ASP A 1 93 ? 3.609 -4.828 -16.798 1.00 90.81 93 ASP A O 1
ATOM 683 N N . GLY A 1 94 ? 2.981 -6.227 -15.182 1.00 87.56 94 GLY A N 1
ATOM 684 C CA . GLY A 1 94 ? 4.017 -7.227 -15.442 1.00 87.56 94 GLY A CA 1
ATOM 685 C C . GLY A 1 94 ? 4.875 -7.587 -14.226 1.00 87.56 94 GLY A C 1
ATOM 686 O O . GLY A 1 94 ? 4.669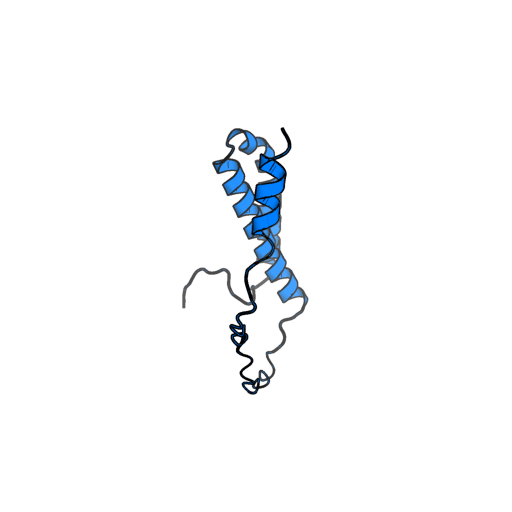 -7.082 -13.120 1.00 87.56 94 GLY A O 1
ATOM 687 N N . PRO A 1 95 ? 5.879 -8.464 -14.413 1.00 86.56 95 PRO A N 1
ATOM 688 C CA . PRO A 1 95 ? 6.627 -9.045 -13.305 1.00 86.56 95 PRO A CA 1
ATOM 689 C C . PRO A 1 95 ? 7.418 -7.989 -12.525 1.00 86.56 95 PRO A C 1
ATOM 691 O O . PRO A 1 95 ? 8.031 -7.077 -13.091 1.00 86.56 95 PRO A O 1
ATOM 694 N N . LEU A 1 96 ? 7.420 -8.120 -11.199 1.00 84.62 96 LEU A N 1
ATOM 695 C CA . LEU A 1 96 ? 8.203 -7.265 -10.312 1.00 84.62 96 LEU A CA 1
ATOM 696 C C . LEU A 1 96 ? 9.592 -7.876 -10.070 1.00 84.62 96 LEU A C 1
ATOM 698 O O . LEU A 1 96 ? 9.702 -9.079 -9.840 1.00 84.62 96 LEU A O 1
ATOM 702 N N . PRO A 1 97 ? 10.657 -7.057 -10.063 1.00 80.44 97 PRO A N 1
ATOM 703 C CA . PRO A 1 97 ? 12.041 -7.530 -10.147 1.00 80.44 97 PRO A CA 1
ATOM 704 C C . PRO A 1 97 ? 12.561 -8.291 -8.921 1.00 80.44 97 PRO A C 1
ATOM 706 O O . PRO A 1 97 ? 13.601 -8.934 -9.011 1.00 80.44 97 PRO A O 1
ATOM 709 N N . TYR A 1 98 ? 11.880 -8.204 -7.777 1.00 72.88 98 TYR A N 1
ATOM 710 C CA . TYR A 1 98 ? 12.334 -8.806 -6.517 1.00 72.88 98 TYR A CA 1
ATOM 711 C C . TYR A 1 98 ? 11.300 -9.757 -5.895 1.00 72.88 98 TYR A C 1
ATOM 713 O O . TYR A 1 98 ? 11.436 -10.111 -4.728 1.00 72.88 98 TYR A O 1
ATOM 721 N N . GLY A 1 99 ? 10.287 -10.165 -6.675 1.00 60.62 99 GLY A N 1
ATOM 722 C CA . GLY A 1 99 ? 9.146 -10.946 -6.195 1.00 60.62 99 GLY A CA 1
ATOM 723 C C . GLY A 1 99 ? 8.246 -10.155 -5.235 1.00 60.62 99 GLY A C 1
ATOM 724 O O . GLY A 1 99 ? 8.693 -9.269 -4.504 1.00 60.62 99 GLY A O 1
ATOM 725 N N . GLY A 1 100 ? 6.947 -10.450 -5.239 1.00 55.59 100 GLY A N 1
ATOM 726 C CA . GLY A 1 100 ? 6.158 -10.303 -4.015 1.00 55.59 100 GLY A CA 1
ATOM 727 C C . GLY A 1 100 ? 6.567 -11.479 -3.140 1.00 55.59 100 GLY A C 1
ATOM 728 O O . GLY A 1 100 ? 6.571 -12.592 -3.646 1.00 55.59 100 GLY A O 1
ATOM 729 N N . GLY A 1 101 ? 7.050 -11.239 -1.923 1.00 47.22 101 GLY A N 1
ATOM 730 C CA . GLY A 1 101 ? 7.616 -12.281 -1.069 1.00 47.22 101 GLY A CA 1
ATOM 731 C C . GLY A 1 101 ? 6.591 -13.321 -0.626 1.00 47.22 101 GLY A C 1
ATOM 732 O O . GLY A 1 101 ? 6.196 -13.318 0.531 1.00 47.22 101 GLY A O 1
ATOM 733 N N . ASP A 1 102 ? 6.259 -14.237 -1.524 1.00 46.16 102 ASP A N 1
ATOM 734 C CA . ASP A 1 102 ? 5.688 -15.537 -1.232 1.00 46.16 102 ASP A CA 1
ATOM 735 C C . ASP A 1 102 ? 6.825 -16.509 -1.557 1.00 46.16 102 ASP A C 1
ATOM 737 O O . ASP A 1 102 ? 7.101 -16.817 -2.716 1.00 46.16 102 ASP A O 1
ATOM 741 N N . GLY A 1 103 ? 7.603 -16.873 -0.537 1.00 47.91 103 GLY A N 1
ATOM 742 C CA . GLY A 1 103 ? 8.740 -17.769 -0.704 1.00 47.91 103 GLY A CA 1
ATOM 743 C C . GLY A 1 103 ? 8.297 -19.110 -1.285 1.00 47.91 103 GLY A C 1
ATOM 744 O O . GLY A 1 103 ? 7.667 -19.896 -0.586 1.00 47.91 103 GLY A O 1
ATOM 745 N N . ALA A 1 104 ? 8.654 -19.374 -2.539 1.00 39.00 104 ALA A N 1
ATOM 746 C CA . ALA A 1 104 ? 8.660 -20.705 -3.132 1.00 39.00 104 ALA A CA 1
ATOM 747 C C . ALA A 1 104 ? 9.550 -20.722 -4.385 1.00 39.00 104 ALA A C 1
ATOM 749 O O . ALA A 1 104 ? 9.110 -20.328 -5.465 1.00 39.00 104 ALA A O 1
ATOM 750 N N . ALA A 1 105 ? 10.800 -21.155 -4.207 1.00 35.41 105 ALA A N 1
ATOM 751 C CA . ALA A 1 105 ? 11.539 -22.091 -5.066 1.00 35.41 105 ALA A CA 1
ATOM 752 C C . ALA A 1 105 ? 12.946 -22.300 -4.488 1.00 35.41 105 ALA A C 1
ATOM 754 O O . ALA A 1 105 ? 13.683 -21.296 -4.356 1.00 35.41 105 ALA A O 1
#